Protein AF-A0A8J8FBZ6-F1 (afdb_monomer)

Secondary structure (DSSP, 8-state):
-------HHHHHHHHHHHHHTTTPPP--GGGGSTTSSS---SSTT--S-HHHHHHHHHHHHHHHHHHS-S--HHHHHHHHHHHHHHHHHHHHHHHHTTSS-----------

Mean predicted aligned error: 16.84 Å

Structure (mmCIF, N/CA/C/O backbone):
data_AF-A0A8J8FBZ6-F1
#
_entry.id   AF-A0A8J8FBZ6-F1
#
loop_
_atom_site.group_PDB
_atom_site.id
_atom_site.type_symbol
_atom_site.label_atom_id
_atom_site.label_alt_id
_atom_site.label_comp_id
_atom_site.label_asym_id
_atom_site.label_entity_id
_atom_site.label_seq_id
_atom_site.pdbx_PDB_ins_code
_atom_site.Cartn_x
_atom_site.Cartn_y
_atom_site.Cartn_z
_atom_site.occupancy
_atom_site.B_iso_or_equiv
_atom_site.auth_seq_id
_atom_site.auth_comp_id
_atom_site.auth_asym_id
_atom_site.auth_atom_id
_atom_site.pdbx_PDB_model_num
ATOM 1 N N . MET A 1 1 ? -23.126 -10.745 32.740 1.00 48.38 1 MET A N 1
ATOM 2 C CA . MET A 1 1 ? -22.936 -10.167 31.392 1.00 48.38 1 MET A CA 1
ATOM 3 C C . MET A 1 1 ? -21.995 -11.074 30.620 1.00 48.38 1 MET A C 1
ATOM 5 O O . MET A 1 1 ? -20.917 -11.354 31.125 1.00 48.38 1 MET A O 1
ATOM 9 N N . SER A 1 2 ? -22.414 -11.590 29.463 1.00 54.94 2 SER A N 1
ATOM 10 C CA . SER A 1 2 ? -21.522 -12.358 28.585 1.00 54.94 2 SER A CA 1
ATOM 11 C C . SER A 1 2 ? -20.522 -11.392 27.947 1.00 54.94 2 SER A C 1
ATOM 13 O O . SER A 1 2 ? -20.931 -10.418 27.316 1.00 54.94 2 SER A O 1
ATOM 15 N N . MET A 1 3 ? -19.225 -11.619 28.158 1.00 59.78 3 MET A N 1
ATOM 16 C CA . MET A 1 3 ? -18.167 -10.878 27.473 1.00 59.78 3 MET A CA 1
ATOM 17 C C . MET A 1 3 ? -18.252 -11.185 25.976 1.00 59.78 3 MET A C 1
ATOM 19 O O . MET A 1 3 ? -18.024 -12.320 25.554 1.00 59.78 3 MET A O 1
ATOM 23 N N . LYS A 1 4 ? -18.585 -10.171 25.169 1.00 73.62 4 LYS A N 1
ATOM 24 C CA . LYS A 1 4 ? -18.457 -10.246 23.711 1.00 73.62 4 LYS A CA 1
ATOM 25 C C . LYS A 1 4 ? -16.977 -10.461 23.398 1.00 73.62 4 LYS A C 1
ATOM 27 O O . LYS A 1 4 ? -16.162 -9.575 23.636 1.00 73.62 4 LYS A O 1
ATOM 32 N N . LYS A 1 5 ? -16.630 -11.653 22.912 1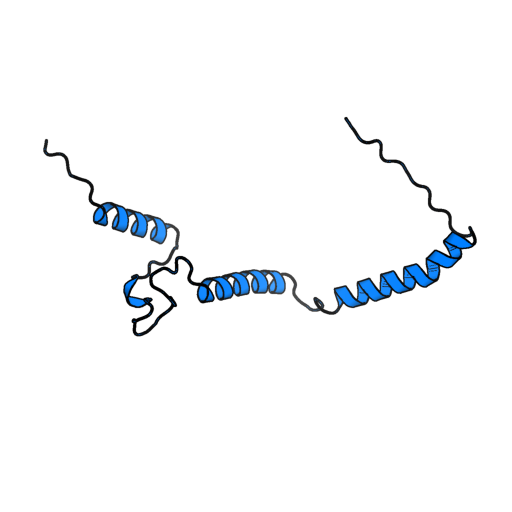.00 83.88 5 LYS A N 1
ATOM 33 C CA . LYS A 1 5 ? -15.271 -11.936 22.453 1.00 83.88 5 LYS A CA 1
ATOM 34 C C . LYS A 1 5 ? -15.014 -11.118 21.194 1.00 83.88 5 LYS A C 1
ATOM 36 O O . LYS A 1 5 ? -15.804 -11.170 20.254 1.00 83.88 5 LYS A O 1
ATOM 41 N N . ILE A 1 6 ? -13.927 -10.361 21.203 1.00 91.38 6 ILE A N 1
ATOM 42 C CA . ILE A 1 6 ? -13.423 -9.700 20.004 1.00 91.38 6 ILE A CA 1
ATOM 43 C C . ILE A 1 6 ? -12.799 -10.791 19.124 1.00 91.38 6 ILE A C 1
ATOM 45 O O . ILE A 1 6 ? -12.050 -11.628 19.630 1.00 91.38 6 ILE A O 1
ATOM 49 N N . THR A 1 7 ? -13.152 -10.820 17.839 1.00 95.19 7 THR A N 1
ATOM 50 C CA . THR A 1 7 ? -12.612 -11.768 16.853 1.00 95.19 7 THR A CA 1
ATOM 51 C C . THR A 1 7 ? -11.650 -11.058 15.908 1.00 95.19 7 THR A C 1
ATOM 53 O O . THR A 1 7 ? -11.752 -9.847 15.719 1.00 95.19 7 THR A O 1
ATOM 56 N N . GLU A 1 8 ? -10.740 -11.810 15.289 1.00 95.25 8 GLU A N 1
ATOM 57 C CA . GLU A 1 8 ? -9.824 -11.284 14.270 1.00 95.25 8 GLU A CA 1
ATOM 58 C C . GLU A 1 8 ? -10.591 -10.623 13.122 1.00 95.25 8 GLU A C 1
ATOM 60 O O . GLU A 1 8 ? -10.337 -9.464 12.821 1.00 95.25 8 GLU A O 1
ATOM 65 N N . SER A 1 9 ? -11.631 -11.281 12.598 1.00 93.62 9 SER A N 1
ATOM 66 C CA . SER A 1 9 ? -12.477 -10.719 11.537 1.00 93.62 9 SER A CA 1
ATOM 67 C C . SER A 1 9 ? -13.176 -9.418 11.949 1.00 93.62 9 SER A C 1
ATOM 69 O O . SER A 1 9 ? -13.367 -8.531 11.124 1.00 93.62 9 SER A O 1
ATOM 71 N N . ALA A 1 10 ? -13.557 -9.267 13.226 1.00 94.75 10 ALA A N 1
ATOM 72 C CA . ALA A 1 10 ? -14.156 -8.023 13.710 1.00 94.75 10 ALA A CA 1
ATOM 73 C C . ALA A 1 10 ? -13.128 -6.882 13.790 1.00 94.75 10 ALA A C 1
ATOM 75 O O . ALA A 1 10 ? -13.468 -5.734 13.514 1.00 94.75 10 ALA A O 1
ATOM 76 N N . ILE A 1 11 ? -11.881 -7.191 14.162 1.00 96.00 11 ILE A N 1
ATOM 77 C CA . ILE A 1 11 ? -10.778 -6.221 14.178 1.00 96.00 11 ILE A CA 1
ATOM 78 C C . ILE A 1 11 ? -10.381 -5.849 12.746 1.00 96.00 11 ILE A C 1
ATOM 80 O O . ILE A 1 11 ? -10.201 -4.668 12.463 1.00 96.00 11 ILE A O 1
ATOM 84 N N . GLU A 1 12 ? -10.277 -6.832 11.853 1.00 95.12 12 GLU A N 1
ATOM 85 C CA . GLU A 1 12 ? -9.961 -6.644 10.436 1.00 95.12 12 GLU A CA 1
ATOM 86 C C . GLU A 1 12 ? -10.982 -5.723 9.770 1.00 95.12 12 GLU A C 1
ATOM 88 O O . GLU A 1 12 ? -10.602 -4.689 9.222 1.00 95.12 12 GLU A O 1
ATOM 93 N N . GLN A 1 13 ? -12.277 -6.031 9.900 1.00 95.75 13 GLN A N 1
ATOM 94 C CA . GLN A 1 13 ? -13.332 -5.200 9.325 1.00 95.75 13 GLN A CA 1
ATOM 95 C C . GLN A 1 13 ? -13.281 -3.772 9.874 1.00 95.75 13 GLN A C 1
ATOM 97 O O . GLN A 1 13 ? -13.369 -2.808 9.120 1.00 95.75 13 GLN A O 1
ATOM 102 N N . TYR A 1 14 ? -13.071 -3.618 11.183 1.00 96.81 14 TYR A N 1
ATOM 103 C CA . TYR A 1 14 ? -12.948 -2.297 11.790 1.00 96.81 14 TYR A CA 1
ATOM 104 C C . TYR A 1 14 ? -11.726 -1.517 11.272 1.00 96.81 14 TYR A C 1
ATOM 106 O O . TYR A 1 14 ? -11.811 -0.308 11.054 1.00 96.81 14 TYR A O 1
ATOM 114 N N . ALA A 1 15 ? -10.592 -2.188 11.056 1.00 96.75 15 ALA A N 1
ATOM 115 C CA . ALA A 1 15 ? -9.393 -1.571 10.498 1.00 96.75 15 ALA A CA 1
ATOM 116 C C . ALA A 1 15 ? -9.597 -1.135 9.039 1.00 96.75 15 ALA A C 1
ATOM 118 O O . ALA A 1 15 ? -9.195 -0.025 8.683 1.00 96.75 15 ALA A O 1
ATOM 119 N N . ILE A 1 16 ? -10.260 -1.964 8.225 1.00 96.69 16 ILE A N 1
ATOM 120 C CA . ILE A 1 16 ? -10.650 -1.625 6.851 1.00 96.69 16 ILE A CA 1
ATOM 121 C C . ILE A 1 16 ? -11.521 -0.365 6.863 1.00 96.69 16 ILE A C 1
ATOM 123 O O . ILE A 1 16 ? -11.141 0.636 6.256 1.00 96.69 16 ILE A O 1
ATOM 127 N N . ASP A 1 17 ? -12.600 -0.355 7.650 1.00 97.62 17 ASP A N 1
ATOM 128 C CA . ASP A 1 17 ? -13.522 0.782 7.742 1.00 97.62 17 ASP A CA 1
ATOM 129 C C . ASP A 1 17 ? -12.807 2.087 8.155 1.00 97.62 17 ASP A C 1
ATOM 131 O O . ASP A 1 17 ? -13.143 3.179 7.686 1.00 97.62 17 ASP A O 1
ATOM 135 N N . LEU A 1 18 ? -11.830 2.011 9.068 1.00 98.12 18 LEU A N 1
ATOM 136 C CA . LEU A 1 18 ? -11.045 3.171 9.507 1.00 98.12 18 LEU A CA 1
ATOM 137 C C . LEU A 1 18 ? -10.108 3.708 8.422 1.00 98.12 18 LEU A C 1
ATOM 139 O O . LEU A 1 18 ? -9.912 4.924 8.335 1.00 98.12 18 LEU A O 1
ATOM 143 N N . LEU A 1 19 ? -9.499 2.824 7.635 1.00 97.31 19 LEU A N 1
ATOM 144 C CA . LEU A 1 19 ? -8.600 3.201 6.548 1.00 97.31 19 LEU A CA 1
ATOM 145 C C . LEU A 1 19 ? -9.389 3.755 5.358 1.00 97.31 19 LEU A C 1
ATOM 147 O O . LEU A 1 19 ? -9.013 4.790 4.807 1.00 97.31 19 LEU A O 1
ATOM 151 N N . GLU A 1 20 ? -10.528 3.158 5.020 1.00 97.38 20 GLU A N 1
ATOM 152 C CA . GLU A 1 20 ? -11.409 3.672 3.967 1.00 97.38 20 GLU A CA 1
ATOM 153 C C . GLU A 1 20 ? -11.915 5.085 4.279 1.00 97.38 20 GLU A C 1
ATOM 155 O O . GLU A 1 20 ? -11.888 5.961 3.414 1.00 97.38 20 GLU A O 1
ATOM 160 N N . LYS A 1 21 ? -12.260 5.372 5.543 1.00 97.88 21 LYS A N 1
ATOM 161 C CA . LYS A 1 21 ? -12.614 6.735 5.992 1.00 97.88 21 LYS A CA 1
ATOM 162 C C . LYS A 1 21 ? -11.489 7.757 5.819 1.00 97.88 21 LYS A C 1
ATOM 164 O O . LYS A 1 21 ? -11.767 8.949 5.720 1.00 97.88 21 LYS A O 1
ATOM 169 N N . GLN A 1 22 ? -10.234 7.315 5.792 1.00 97.62 22 GLN A N 1
ATOM 170 C CA . GLN A 1 22 ? -9.067 8.162 5.530 1.00 97.62 22 GLN A CA 1
ATOM 171 C C . GLN A 1 22 ? -8.737 8.266 4.031 1.00 97.62 22 GLN A C 1
ATOM 173 O O . GLN A 1 22 ? -7.772 8.933 3.662 1.00 97.62 22 GLN A O 1
ATOM 178 N N . GLY A 1 23 ? -9.533 7.633 3.164 1.00 96.38 23 GLY A N 1
ATOM 179 C CA . GLY A 1 23 ? -9.357 7.643 1.713 1.00 96.38 23 GLY A CA 1
ATOM 180 C C . GLY A 1 23 ? -8.451 6.535 1.176 1.00 96.38 23 GLY A C 1
ATOM 181 O O . GLY A 1 23 ? -8.058 6.594 0.011 1.00 96.38 23 GLY A O 1
ATOM 182 N N . TYR A 1 24 ? -8.103 5.532 1.987 1.00 95.69 24 TYR A N 1
ATOM 183 C CA . TYR A 1 24 ? -7.428 4.338 1.481 1.00 95.69 24 TYR A CA 1
ATOM 184 C C . TYR A 1 24 ? -8.420 3.431 0.754 1.00 95.69 24 TYR A C 1
ATOM 186 O O . TYR A 1 24 ? -9.598 3.378 1.087 1.00 95.69 24 TYR A O 1
ATOM 194 N N . GLN A 1 25 ? -7.925 2.692 -0.234 1.00 93.44 25 GLN A N 1
ATOM 195 C CA . GLN A 1 25 ? -8.722 1.724 -0.973 1.00 93.44 25 GLN A CA 1
ATOM 196 C C . GLN A 1 25 ? -8.394 0.315 -0.488 1.00 93.44 25 GLN A C 1
ATOM 198 O O . GLN A 1 25 ? -7.230 -0.093 -0.519 1.00 93.44 25 GLN A O 1
ATOM 203 N N . TYR A 1 26 ? -9.418 -0.422 -0.071 1.00 93.88 26 TYR A N 1
ATOM 204 C CA . TYR A 1 26 ? -9.290 -1.836 0.244 1.00 93.88 26 TYR A CA 1
ATOM 205 C C . TYR A 1 26 ? -9.284 -2.689 -1.032 1.00 93.88 26 TYR A C 1
ATOM 207 O O . TYR A 1 26 ? -9.994 -2.402 -1.996 1.00 93.88 26 TYR A O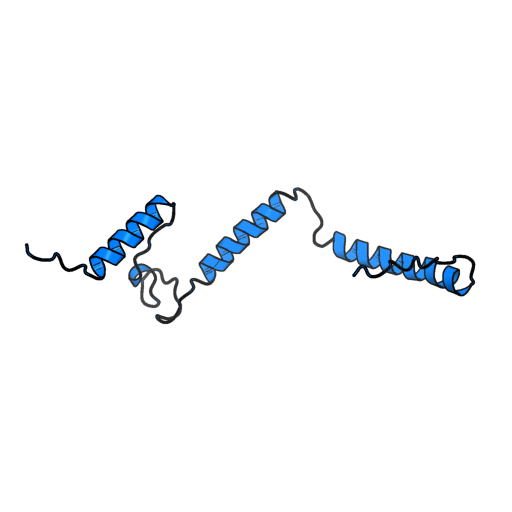 1
ATOM 215 N N . PHE A 1 27 ? -8.470 -3.744 -1.027 1.00 91.62 27 PHE A N 1
ATOM 216 C CA . PHE A 1 27 ? -8.443 -4.779 -2.057 1.00 91.62 27 PHE A CA 1
ATOM 217 C C . PHE A 1 27 ? -8.455 -6.141 -1.374 1.00 91.62 27 PHE A C 1
ATOM 219 O O . PHE A 1 27 ? -7.667 -6.379 -0.454 1.00 91.62 27 PHE A O 1
ATOM 226 N N . TYR A 1 28 ? -9.320 -7.034 -1.848 1.00 92.38 28 TYR A N 1
ATOM 227 C CA . TYR A 1 28 ? -9.378 -8.399 -1.354 1.00 92.38 28 TYR A CA 1
ATOM 228 C C . TYR A 1 28 ? -8.135 -9.166 -1.823 1.00 92.38 28 TYR A C 1
ATOM 230 O O . TYR A 1 28 ? -7.814 -9.188 -3.010 1.00 92.38 28 TYR A O 1
ATOM 238 N N . ALA A 1 29 ? -7.387 -9.750 -0.884 1.00 91.19 29 ALA A N 1
ATOM 239 C CA . ALA A 1 29 ? -6.069 -10.314 -1.181 1.00 91.19 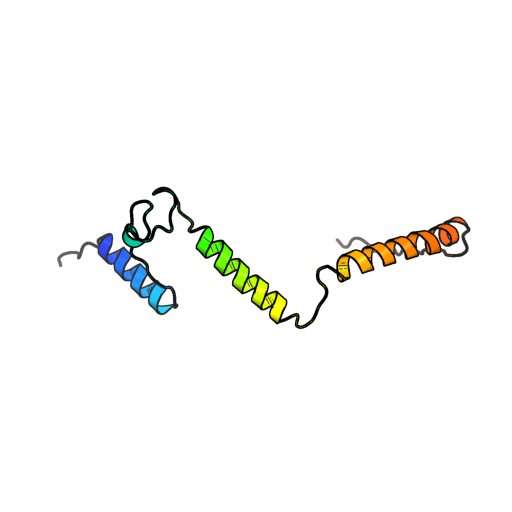29 ALA A CA 1
ATOM 240 C C . ALA A 1 29 ? -6.079 -11.434 -2.248 1.00 91.19 29 ALA A C 1
ATOM 242 O O . ALA A 1 29 ? -5.178 -11.420 -3.089 1.00 91.19 29 ALA A O 1
ATOM 243 N N . PRO A 1 30 ? -7.069 -12.352 -2.278 1.00 93.44 30 PRO A N 1
ATOM 244 C CA . PRO A 1 30 ? -7.187 -13.359 -3.335 1.00 93.44 30 PRO A CA 1
ATOM 245 C C . PRO A 1 30 ? -7.333 -12.797 -4.752 1.00 93.44 30 PRO A C 1
ATOM 247 O O . PRO A 1 30 ? -6.822 -13.401 -5.688 1.00 93.44 30 PRO A O 1
ATOM 250 N N . ASP A 1 31 ? -7.944 -11.624 -4.928 1.00 95.44 31 ASP A N 1
ATOM 251 C CA . ASP A 1 31 ? -8.152 -11.043 -6.263 1.00 95.44 31 ASP A CA 1
ATOM 252 C C . ASP A 1 31 ? -6.832 -10.588 -6.911 1.00 95.44 31 ASP A C 1
ATOM 254 O O . ASP A 1 31 ? -6.725 -10.492 -8.134 1.00 95.44 31 ASP A O 1
ATOM 258 N N . ILE A 1 32 ? -5.803 -10.338 -6.097 1.00 95.19 32 ILE A N 1
ATOM 259 C CA . ILE A 1 32 ? -4.478 -9.860 -6.527 1.00 95.19 32 ILE A CA 1
ATOM 260 C C . ILE A 1 32 ? -3.351 -10.871 -6.259 1.00 95.19 32 ILE A C 1
ATOM 262 O O . ILE A 1 32 ? -2.168 -10.519 -6.356 1.00 95.19 32 ILE A O 1
ATOM 266 N N . ALA A 1 33 ? -3.708 -12.093 -5.860 1.00 95.75 33 ALA A N 1
ATOM 267 C CA . ALA A 1 33 ? -2.773 -13.171 -5.570 1.00 95.75 33 ALA A CA 1
ATOM 268 C C . ALA A 1 33 ? -1.997 -13.612 -6.830 1.00 95.75 33 ALA A C 1
ATOM 270 O O . ALA A 1 33 ? -2.433 -13.323 -7.943 1.00 95.75 33 ALA A O 1
ATOM 271 N N . PRO A 1 34 ? -0.853 -14.309 -6.693 1.00 95.69 34 PRO A N 1
ATOM 272 C CA . PRO A 1 34 ? -0.057 -14.748 -7.846 1.00 95.69 34 PRO A CA 1
ATOM 273 C C . PRO A 1 34 ? -0.809 -15.669 -8.818 1.00 95.69 34 PRO A C 1
ATOM 275 O O . PRO A 1 34 ? -0.463 -15.740 -9.994 1.00 95.69 34 PRO A O 1
ATOM 278 N N . ASP A 1 35 ? -1.816 -16.382 -8.320 1.00 96.44 35 ASP A N 1
ATOM 279 C CA . ASP A 1 35 ? -2.661 -17.334 -9.039 1.00 96.44 35 ASP A CA 1
ATOM 280 C C . ASP A 1 35 ? -4.048 -16.772 -9.400 1.00 96.44 35 ASP A C 1
ATOM 282 O O . ASP A 1 35 ? -4.911 -17.519 -9.864 1.00 96.44 35 ASP A O 1
ATOM 286 N N . SER A 1 36 ? -4.275 -15.469 -9.206 1.00 95.00 36 SER A N 1
ATOM 287 C CA . SER A 1 36 ? -5.533 -14.818 -9.573 1.00 95.00 36 SER A CA 1
ATOM 288 C C . SER A 1 36 ? -5.607 -14.496 -11.072 1.00 95.00 36 SER A C 1
ATOM 290 O O . SER A 1 36 ? -4.620 -14.587 -11.804 1.00 95.00 36 SER A O 1
ATOM 292 N N . GLU A 1 37 ? -6.784 -14.080 -11.555 1.00 94.44 37 GLU A N 1
ATOM 293 C CA . GLU A 1 37 ? -6.932 -13.612 -12.944 1.00 94.44 37 GLU A CA 1
ATOM 294 C C . GLU A 1 37 ? -6.236 -12.264 -13.200 1.00 94.44 37 GLU A C 1
ATOM 296 O O . GLU A 1 37 ? -5.867 -11.948 -14.333 1.00 94.44 37 GLU A O 1
ATOM 301 N N . THR A 1 38 ? -6.038 -11.467 -12.147 1.00 93.12 38 THR A N 1
ATOM 302 C CA . THR A 1 38 ? -5.391 -10.150 -12.200 1.00 93.12 38 THR A CA 1
ATOM 303 C C . THR A 1 38 ? -4.279 -10.055 -11.153 1.00 93.12 38 THR A C 1
ATOM 305 O O . THR A 1 38 ? -4.407 -9.300 -10.184 1.00 93.12 38 THR A O 1
ATOM 308 N N . PRO A 1 39 ? -3.185 -10.818 -11.317 1.00 94.19 39 PRO A N 1
ATOM 309 C CA . PRO A 1 39 ? -2.156 -10.923 -10.298 1.00 94.19 39 PRO A CA 1
ATOM 310 C C . PRO A 1 39 ? -1.387 -9.608 -10.175 1.00 94.19 39 PRO A C 1
ATOM 312 O O . PRO A 1 39 ? -0.898 -9.048 -11.160 1.00 94.19 39 PRO A O 1
ATOM 315 N N . GLU A 1 40 ? -1.240 -9.123 -8.944 1.00 94.69 40 GLU A N 1
ATOM 316 C CA . GLU A 1 40 ? -0.330 -8.014 -8.636 1.00 94.69 40 GLU A CA 1
ATOM 317 C C . GLU A 1 40 ? 0.851 -8.433 -7.761 1.00 94.69 40 GLU A C 1
ATOM 319 O O . GLU A 1 40 ? 1.870 -7.737 -7.718 1.00 94.69 40 GLU A O 1
ATOM 324 N N . ARG A 1 41 ? 0.717 -9.561 -7.060 1.00 95.06 41 ARG A N 1
ATOM 325 C CA . ARG A 1 41 ? 1.794 -10.212 -6.313 1.00 95.06 41 ARG A CA 1
ATOM 326 C C . ARG A 1 41 ? 2.507 -11.216 -7.208 1.00 95.06 41 ARG A C 1
ATOM 328 O O . ARG A 1 41 ? 1.879 -11.862 -8.039 1.00 95.06 41 ARG A O 1
ATOM 335 N N . SER A 1 42 ? 3.813 -11.366 -7.015 1.00 93.69 42 SER A N 1
ATOM 336 C CA . SER A 1 42 ? 4.598 -12.425 -7.663 1.00 93.69 42 SER A CA 1
ATOM 337 C C . SER A 1 42 ? 4.690 -13.675 -6.782 1.00 93.69 42 SER A C 1
ATOM 339 O O . SER A 1 42 ? 4.829 -14.782 -7.293 1.00 93.69 42 SER A O 1
ATOM 341 N N . SER A 1 43 ? 4.580 -13.505 -5.462 1.00 94.69 43 SER A N 1
ATOM 342 C CA . SER A 1 43 ? 4.558 -14.563 -4.449 1.00 94.69 43 SER A CA 1
ATOM 343 C C . SER A 1 43 ? 3.546 -14.250 -3.340 1.00 94.69 43 SER A C 1
ATOM 345 O O . SER A 1 43 ? 3.250 -13.088 -3.058 1.00 94.69 43 SER A O 1
ATOM 347 N N . PHE A 1 44 ? 3.034 -15.279 -2.658 1.00 93.19 44 PHE A N 1
ATOM 348 C CA . PHE A 1 44 ? 2.204 -15.110 -1.455 1.00 93.19 44 PHE A CA 1
ATOM 349 C C . PHE A 1 44 ? 2.969 -14.460 -0.292 1.00 93.19 44 PHE A C 1
ATOM 351 O O . PHE A 1 44 ? 2.358 -13.859 0.588 1.00 93.19 44 PHE A O 1
ATOM 358 N N . GLU A 1 45 ? 4.299 -14.547 -0.311 1.00 94.19 45 GLU A N 1
ATOM 359 C CA . GLU A 1 45 ? 5.189 -13.938 0.684 1.00 94.19 45 GLU A CA 1
ATOM 360 C C . GLU A 1 45 ? 5.420 -12.438 0.435 1.00 94.19 45 GLU A C 1
ATOM 362 O O . GLU A 1 45 ? 5.952 -11.738 1.300 1.00 94.19 45 GLU A O 1
ATOM 367 N N . ASP A 1 46 ? 5.013 -11.919 -0.729 1.00 91.88 46 ASP A N 1
ATOM 368 C CA . ASP A 1 46 ? 5.232 -10.520 -1.081 1.00 91.88 46 ASP A CA 1
ATOM 369 C C . ASP A 1 46 ? 4.408 -9.603 -0.176 1.00 91.88 46 ASP A C 1
ATOM 371 O O . ASP A 1 46 ? 3.178 -9.588 -0.218 1.00 91.88 46 ASP A O 1
ATOM 375 N N . VAL A 1 47 ? 5.093 -8.771 0.606 1.00 90.38 47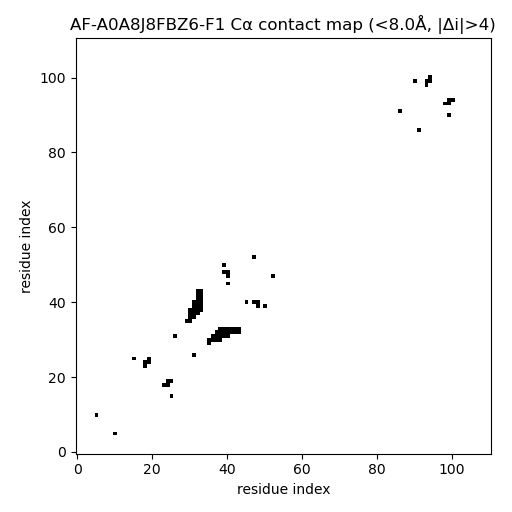 VAL A N 1
ATOM 376 C CA . VAL A 1 47 ? 4.457 -7.749 1.455 1.00 90.38 47 VAL A CA 1
ATOM 377 C C . VAL A 1 47 ? 4.167 -6.465 0.668 1.00 90.38 47 VAL A C 1
ATOM 379 O O . VAL A 1 47 ? 3.242 -5.722 0.993 1.00 90.38 47 VAL A O 1
ATOM 382 N N . LEU A 1 48 ? 4.949 -6.191 -0.382 1.00 91.44 48 LEU A N 1
ATOM 383 C CA . LEU A 1 48 ? 4.874 -4.961 -1.169 1.00 91.44 48 LEU A CA 1
ATOM 384 C C . LEU A 1 48 ? 4.415 -5.233 -2.603 1.00 91.44 48 LEU A C 1
ATOM 386 O O . LEU A 1 48 ? 4.967 -6.082 -3.294 1.00 91.44 48 LEU A O 1
ATOM 390 N N . LEU A 1 49 ? 3.484 -4.412 -3.094 1.00 93.62 49 LEU A N 1
ATOM 391 C CA . LEU A 1 49 ? 3.094 -4.384 -4.507 1.00 93.62 49 LEU A CA 1
ATOM 392 C C . LEU A 1 49 ? 4.040 -3.461 -5.283 1.00 93.62 49 LEU A C 1
ATOM 394 O O . LEU A 1 49 ? 3.776 -2.267 -5.458 1.00 93.62 49 LEU A O 1
ATOM 398 N N . VAL A 1 50 ? 5.177 -4.011 -5.715 1.00 92.50 50 VAL A N 1
ATOM 399 C CA . VAL A 1 50 ? 6.303 -3.257 -6.299 1.00 92.50 50 VAL A CA 1
ATOM 400 C C . VAL A 1 50 ? 5.873 -2.381 -7.478 1.00 92.50 50 VAL A C 1
ATOM 402 O O . VAL A 1 50 ? 6.251 -1.212 -7.550 1.00 92.50 50 VAL A O 1
ATOM 405 N N . GLU A 1 51 ? 5.043 -2.899 -8.380 1.00 91.69 51 GLU A N 1
ATOM 406 C CA . GLU A 1 51 ? 4.601 -2.142 -9.556 1.00 91.69 51 GLU A CA 1
ATOM 407 C C . GLU A 1 51 ? 3.651 -0.992 -9.195 1.00 91.69 51 GLU A C 1
ATOM 409 O O . GLU A 1 51 ? 3.757 0.101 -9.760 1.00 91.69 51 GLU A O 1
ATOM 414 N N . ARG A 1 52 ? 2.770 -1.171 -8.199 1.00 92.44 52 ARG A N 1
ATOM 415 C CA . ARG A 1 52 ? 1.961 -0.061 -7.667 1.00 92.44 52 ARG A CA 1
ATOM 416 C C . ARG A 1 52 ? 2.833 0.993 -7.001 1.00 92.44 52 ARG A C 1
ATOM 418 O O . ARG A 1 52 ? 2.613 2.182 -7.230 1.00 92.44 52 ARG A O 1
ATOM 425 N N . LEU A 1 53 ? 3.835 0.574 -6.229 1.00 92.19 53 LEU A N 1
ATOM 426 C CA . LEU A 1 53 ? 4.773 1.484 -5.579 1.00 92.19 53 LEU A CA 1
ATOM 427 C C . LEU A 1 53 ? 5.547 2.311 -6.612 1.00 92.19 53 LEU A C 1
ATOM 429 O O . LEU A 1 53 ? 5.570 3.535 -6.513 1.00 92.19 53 LEU A O 1
ATOM 433 N N . LYS A 1 54 ? 6.110 1.675 -7.647 1.00 92.25 54 LYS A N 1
ATOM 434 C CA . LYS A 1 54 ? 6.795 2.375 -8.745 1.00 92.25 54 LYS A CA 1
ATOM 435 C C . LYS A 1 54 ? 5.878 3.385 -9.433 1.00 92.25 54 LYS A C 1
ATOM 437 O O . LYS A 1 54 ? 6.285 4.526 -9.642 1.00 92.25 54 LYS A O 1
ATOM 442 N N . LYS A 1 55 ? 4.628 3.010 -9.733 1.00 91.88 55 LYS A N 1
ATOM 443 C CA . LYS A 1 55 ? 3.627 3.927 -10.311 1.00 91.88 55 LYS A CA 1
ATOM 444 C C . LYS A 1 55 ? 3.328 5.104 -9.378 1.00 91.88 55 LYS A C 1
ATOM 446 O O . LYS A 1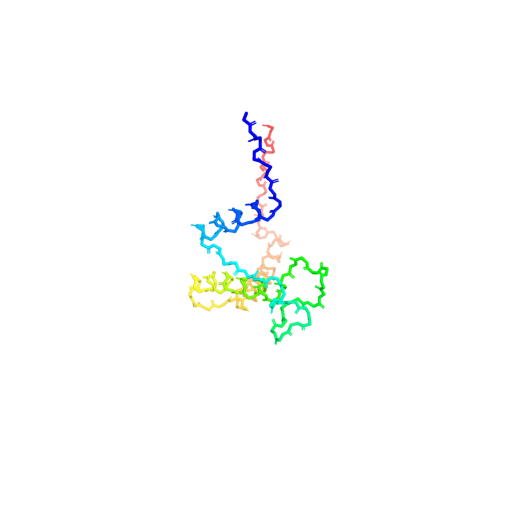 55 ? 3.240 6.237 -9.845 1.00 91.88 55 LYS A O 1
ATOM 451 N N . ALA A 1 56 ? 3.186 4.864 -8.075 1.00 89.81 56 ALA A N 1
ATOM 452 C CA . ALA A 1 56 ? 2.938 5.911 -7.087 1.00 89.81 56 ALA A CA 1
ATOM 453 C C . ALA A 1 56 ? 4.125 6.880 -6.971 1.00 89.81 56 ALA A C 1
ATOM 455 O O . ALA A 1 56 ? 3.933 8.092 -7.053 1.00 89.81 56 ALA A O 1
ATOM 456 N N . VAL A 1 57 ? 5.349 6.353 -6.870 1.00 91.12 57 VAL A N 1
ATOM 457 C CA . VAL A 1 57 ? 6.581 7.154 -6.876 1.00 91.12 57 VAL A CA 1
ATOM 458 C C . VAL A 1 57 ? 6.677 7.964 -8.165 1.00 91.12 57 VAL A C 1
ATOM 460 O O . VAL A 1 57 ? 6.906 9.166 -8.096 1.00 91.12 57 VAL A O 1
ATOM 463 N N . GLY A 1 58 ? 6.408 7.348 -9.319 1.00 91.75 58 GLY A N 1
ATOM 464 C CA . GLY A 1 58 ? 6.372 8.022 -10.615 1.00 91.75 58 GLY A CA 1
ATOM 465 C C . GLY A 1 58 ? 5.388 9.193 -10.660 1.00 91.75 58 GLY A C 1
ATOM 466 O O . GLY A 1 58 ? 5.736 10.2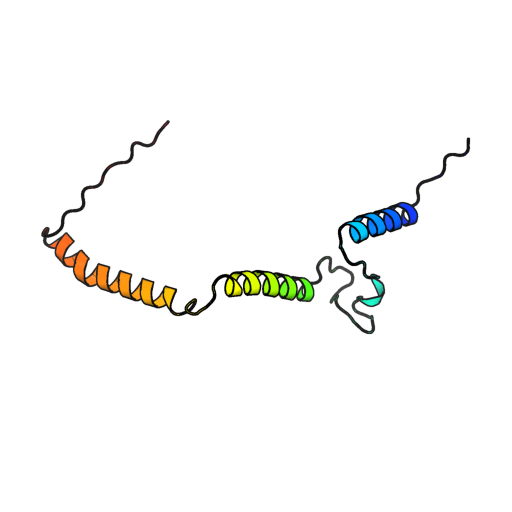58 -11.151 1.00 91.75 58 GLY A O 1
ATOM 467 N N . ARG A 1 59 ? 4.183 9.052 -10.091 1.00 88.69 59 ARG A N 1
ATOM 468 C CA . ARG A 1 59 ? 3.214 10.162 -9.984 1.00 88.69 59 ARG A CA 1
ATOM 469 C C . ARG A 1 59 ? 3.735 11.292 -9.098 1.00 88.69 59 ARG A C 1
ATOM 471 O O . ARG A 1 59 ? 3.571 12.458 -9.436 1.00 88.69 59 ARG A O 1
ATOM 478 N N . ILE A 1 60 ? 4.366 10.961 -7.972 1.00 88.00 60 ILE A N 1
ATOM 479 C CA . ILE A 1 60 ? 4.928 11.956 -7.047 1.00 88.00 60 ILE A CA 1
ATOM 480 C C . ILE A 1 60 ? 6.088 12.708 -7.708 1.00 88.00 60 ILE A C 1
ATOM 482 O O . ILE A 1 60 ? 6.150 13.935 -7.630 1.00 88.00 60 ILE A O 1
ATOM 486 N N . THR A 1 61 ? 6.994 11.996 -8.380 1.00 81.38 61 THR A N 1
ATOM 487 C CA . THR A 1 61 ? 8.133 12.609 -9.072 1.00 81.38 61 THR A CA 1
ATOM 488 C C . THR A 1 61 ? 7.692 13.386 -10.306 1.00 81.38 61 THR A C 1
ATOM 490 O O . THR A 1 61 ? 8.203 14.477 -10.521 1.00 81.38 61 THR A O 1
ATOM 493 N N . GLN A 1 62 ? 6.696 12.911 -11.060 1.00 75.38 62 GLN A N 1
ATOM 494 C CA . GLN A 1 62 ? 6.078 13.676 -12.146 1.00 75.38 62 GLN A CA 1
ATOM 495 C C . GLN A 1 62 ? 5.381 14.928 -11.633 1.00 75.38 62 GLN A C 1
ATOM 497 O O . GLN A 1 62 ? 5.496 15.964 -12.266 1.00 75.38 62 GLN A O 1
ATOM 502 N N . ASN A 1 63 ? 4.701 14.881 -10.488 1.00 64.31 63 ASN A N 1
ATOM 503 C CA . ASN A 1 63 ? 4.114 16.080 -9.898 1.00 64.31 63 ASN A CA 1
ATOM 504 C C . ASN A 1 63 ? 5.194 17.069 -9.445 1.00 64.31 63 ASN A C 1
ATOM 506 O O . ASN 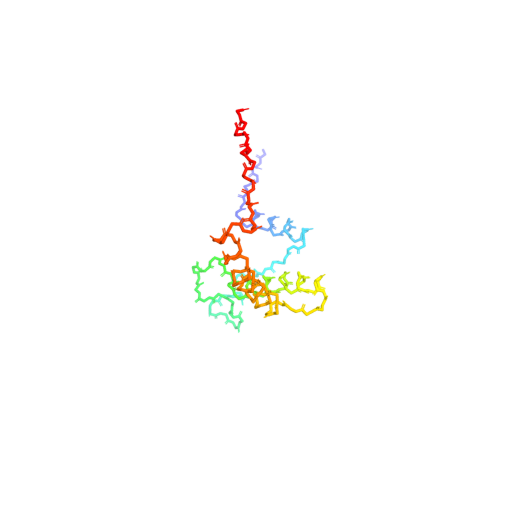A 1 63 ? 5.027 18.263 -9.665 1.00 64.31 63 ASN A O 1
ATOM 510 N N . LYS A 1 64 ? 6.328 16.594 -8.908 1.00 59.88 64 LYS A N 1
ATOM 511 C CA . LYS A 1 64 ? 7.500 17.451 -8.656 1.00 59.88 64 LYS A CA 1
ATOM 512 C C . LYS A 1 64 ? 8.060 18.050 -9.948 1.00 59.88 64 LYS A C 1
ATOM 514 O O . LYS A 1 64 ? 8.281 19.253 -10.004 1.00 59.88 64 LYS A O 1
ATOM 519 N N . ALA A 1 65 ? 8.238 17.244 -10.990 1.00 55.12 65 ALA A N 1
ATOM 520 C CA . ALA A 1 65 ? 8.717 17.709 -12.289 1.00 55.12 65 ALA A CA 1
ATOM 521 C C . ALA A 1 65 ? 7.714 18.651 -12.974 1.00 55.12 65 ALA A C 1
ATOM 523 O O . ALA A 1 65 ? 8.120 19.565 -13.663 1.00 55.12 65 ALA A O 1
ATOM 524 N N . LYS A 1 66 ? 6.407 18.487 -12.749 1.00 53.06 66 LYS A N 1
ATOM 525 C CA . LYS A 1 66 ? 5.348 19.349 -13.291 1.00 53.06 66 LYS A CA 1
ATOM 526 C C . LYS A 1 66 ? 5.199 20.658 -12.511 1.00 53.06 66 LYS A C 1
ATOM 528 O O . LYS A 1 66 ? 4.778 21.654 -13.076 1.00 53.06 66 LYS A O 1
ATOM 533 N N . THR A 1 67 ? 5.578 20.690 -11.229 1.00 50.03 67 THR A N 1
ATOM 534 C CA . THR A 1 67 ? 5.790 21.959 -10.505 1.00 50.03 67 THR A CA 1
ATOM 535 C C . THR A 1 67 ? 7.074 22.675 -10.934 1.00 50.03 67 THR A C 1
ATOM 537 O O . THR A 1 67 ? 7.214 23.867 -10.682 1.00 50.03 67 THR A O 1
ATOM 540 N N . ILE A 1 68 ? 7.985 21.968 -11.609 1.00 47.81 68 ILE A N 1
ATOM 541 C CA . ILE A 1 68 ? 9.129 22.527 -12.335 1.00 47.81 68 ILE A CA 1
ATOM 542 C C . ILE A 1 68 ? 8.738 22.573 -13.818 1.00 47.81 68 ILE A C 1
ATOM 544 O O . ILE A 1 68 ? 9.303 21.879 -14.660 1.00 47.81 68 ILE A O 1
ATOM 548 N N . ASP A 1 69 ? 7.697 23.332 -14.155 1.00 43.69 69 ASP A N 1
ATOM 549 C CA . ASP A 1 69 ? 7.388 23.533 -15.565 1.00 43.69 69 ASP A CA 1
ATOM 550 C C . ASP A 1 69 ? 8.617 24.124 -16.283 1.00 43.69 69 ASP A C 1
ATOM 552 O O . ASP A 1 69 ? 9.164 25.156 -15.897 1.00 43.69 69 ASP A O 1
ATOM 556 N N . ALA A 1 70 ? 8.967 23.439 -17.374 1.00 44.25 70 ALA A N 1
ATOM 557 C CA . ALA A 1 70 ? 9.822 23.845 -18.485 1.00 44.25 70 ALA A CA 1
ATOM 558 C C . ALA A 1 70 ? 11.355 23.693 -18.343 1.00 44.25 70 ALA A C 1
ATOM 560 O O . ALA A 1 70 ? 12.080 24.665 -18.170 1.00 44.25 70 ALA A O 1
ATOM 561 N N . LYS A 1 71 ? 11.808 22.485 -18.726 1.00 47.44 71 LYS A N 1
ATOM 562 C CA . LYS A 1 71 ? 13.122 22.140 -19.315 1.00 47.44 71 LYS A CA 1
ATOM 563 C C . LYS A 1 71 ? 14.298 22.023 -18.322 1.00 47.44 71 LYS A C 1
ATOM 565 O O . LYS A 1 71 ? 14.461 22.838 -17.432 1.00 47.44 71 LYS A O 1
ATOM 570 N N . ASP A 1 72 ? 15.151 21.022 -18.566 1.00 49.97 72 ASP A N 1
ATOM 571 C CA . ASP A 1 72 ? 16.582 20.997 -18.192 1.00 49.97 72 ASP A CA 1
ATOM 572 C C . ASP A 1 72 ? 17.093 20.123 -17.022 1.00 49.97 72 ASP A C 1
ATOM 574 O O . ASP A 1 72 ? 18.127 20.449 -16.448 1.00 49.97 72 ASP A O 1
ATOM 578 N N . ASP A 1 73 ? 16.559 18.925 -16.755 1.00 52.12 73 ASP A N 1
ATOM 579 C CA . ASP A 1 73 ? 17.275 17.985 -15.849 1.00 52.12 73 ASP A CA 1
ATOM 580 C C . ASP A 1 73 ? 18.566 17.390 -16.472 1.00 52.12 73 ASP A C 1
ATOM 582 O O . ASP A 1 73 ? 19.524 17.086 -15.766 1.00 52.12 73 ASP A O 1
ATOM 586 N N . GLN A 1 74 ? 18.651 17.283 -17.805 1.00 49.25 74 GLN A N 1
ATOM 587 C CA . GLN A 1 74 ? 19.874 16.885 -18.543 1.00 49.25 74 GLN A CA 1
ATOM 588 C C . GLN A 1 74 ? 20.734 18.085 -18.998 1.00 49.25 74 GLN A C 1
ATOM 590 O O . GLN A 1 74 ? 21.839 17.915 -19.514 1.00 49.25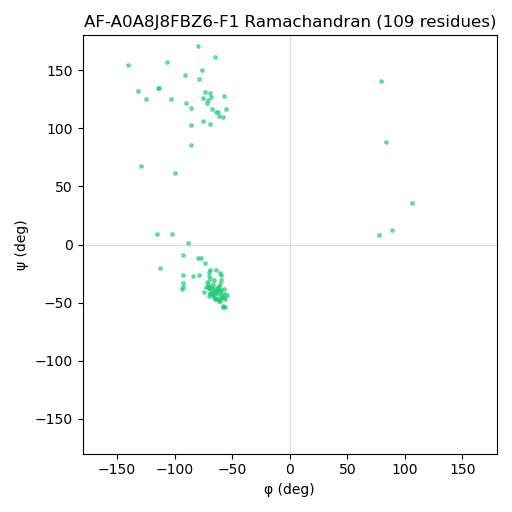 74 GLN A O 1
ATOM 595 N N . GLY A 1 75 ? 20.213 19.308 -18.856 1.00 48.16 75 GLY A N 1
ATOM 596 C CA . GLY A 1 75 ? 20.906 20.543 -19.234 1.00 48.16 75 GLY A CA 1
ATOM 597 C C . GLY A 1 75 ? 21.656 21.170 -18.061 1.00 48.16 75 GLY A C 1
ATOM 598 O O . GLY A 1 75 ? 22.775 21.658 -18.232 1.00 48.16 75 GLY A O 1
ATOM 599 N N . LEU A 1 76 ? 21.079 21.124 -16.853 1.00 50.94 76 LEU A N 1
ATOM 600 C CA . LEU A 1 76 ? 21.694 21.723 -15.670 1.00 50.94 76 LEU A CA 1
ATOM 601 C C . LEU A 1 76 ? 22.997 21.026 -15.255 1.00 50.94 76 LEU A C 1
ATOM 603 O O . LEU A 1 76 ? 23.959 21.720 -14.929 1.00 50.94 76 LEU A O 1
ATOM 607 N N . ASN A 1 77 ? 23.071 19.690 -15.308 1.00 56.03 77 ASN A N 1
ATOM 608 C CA . ASN A 1 77 ? 24.270 18.955 -14.880 1.00 56.03 77 ASN A CA 1
ATOM 609 C C . ASN A 1 77 ? 25.476 19.216 -15.804 1.00 56.03 77 ASN A C 1
ATOM 611 O O . ASN A 1 77 ? 26.576 19.486 -15.327 1.00 56.03 77 ASN A O 1
ATOM 615 N N . ASN A 1 78 ? 25.267 19.221 -17.120 1.00 58.44 78 ASN A N 1
ATOM 616 C CA . ASN A 1 78 ? 26.318 19.432 -18.112 1.00 58.44 78 ASN A CA 1
ATOM 617 C C . ASN A 1 78 ? 26.775 20.896 -18.146 1.00 58.44 78 ASN A C 1
ATOM 619 O O . ASN A 1 78 ? 27.970 21.173 -18.263 1.00 58.44 78 ASN A O 1
ATOM 623 N N . ASN A 1 79 ? 25.850 21.843 -17.963 1.00 61.44 79 ASN A N 1
ATOM 624 C CA . ASN A 1 79 ? 26.194 23.260 -17.861 1.00 61.44 79 ASN A CA 1
ATOM 625 C C . ASN A 1 79 ? 26.969 23.568 -16.574 1.00 61.44 79 ASN A C 1
ATOM 627 O O . ASN A 1 79 ? 27.904 24.369 -16.611 1.00 61.44 79 ASN A O 1
ATOM 631 N N . GLN A 1 80 ? 26.644 22.913 -15.455 1.00 63.72 80 GLN A N 1
ATOM 632 C CA . GLN A 1 80 ? 27.423 23.018 -14.219 1.00 63.72 80 GLN A CA 1
ATOM 633 C C . GLN A 1 80 ? 28.830 22.439 -14.396 1.00 63.72 80 GLN A C 1
ATOM 635 O O . GLN A 1 80 ? 29.796 23.112 -14.048 1.00 63.72 80 GLN A O 1
ATOM 640 N N . ILE A 1 81 ? 28.966 21.257 -15.008 1.00 67.31 81 ILE A N 1
ATOM 641 C CA . ILE A 1 81 ? 30.273 20.640 -15.283 1.00 67.31 81 ILE A CA 1
ATOM 642 C C . ILE A 1 81 ? 31.120 21.546 -16.189 1.00 67.31 81 ILE A C 1
ATOM 644 O O . ILE A 1 81 ? 32.239 21.890 -15.817 1.00 67.31 81 ILE A O 1
ATOM 648 N N . SER A 1 82 ? 30.567 22.051 -17.299 1.00 69.12 82 SER A N 1
ATOM 649 C CA . SER A 1 82 ? 31.288 22.973 -18.192 1.00 69.12 82 SER A CA 1
ATOM 650 C C . SER A 1 82 ? 31.671 24.287 -17.501 1.00 69.12 82 SER A C 1
ATOM 652 O O . SER A 1 82 ? 32.746 24.837 -17.744 1.00 69.12 82 SER A O 1
ATOM 654 N N . THR A 1 83 ? 30.810 24.807 -16.621 1.00 77.19 83 THR A N 1
ATOM 655 C CA . THR A 1 83 ? 31.103 26.028 -15.855 1.00 77.19 83 THR A CA 1
ATOM 656 C C . THR A 1 83 ? 32.238 25.792 -14.861 1.00 77.19 83 THR A C 1
ATOM 658 O O . THR A 1 83 ? 33.135 26.627 -14.757 1.00 77.19 83 THR A O 1
ATOM 661 N N . LEU A 1 84 ? 32.250 24.646 -14.175 1.00 77.94 84 LEU A N 1
ATOM 662 C CA . LEU A 1 84 ? 33.316 24.268 -13.247 1.00 77.94 84 LEU A CA 1
ATOM 663 C C . LEU A 1 84 ? 34.645 24.018 -13.970 1.00 77.94 84 LEU A C 1
ATOM 665 O O 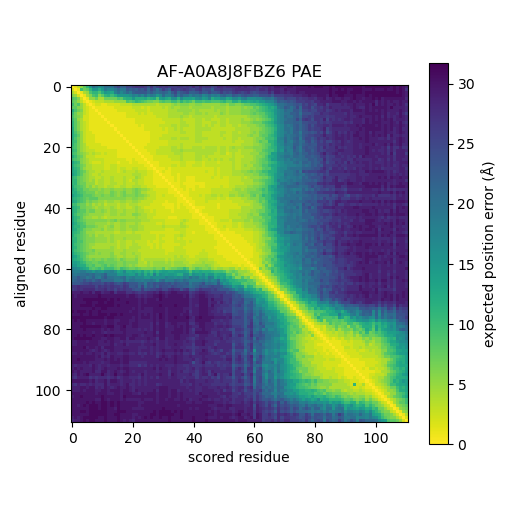. LEU A 1 84 ? 35.688 24.446 -13.482 1.00 77.94 84 LEU A O 1
ATOM 669 N N . GLU A 1 85 ? 34.619 23.403 -15.153 1.00 80.44 85 GLU A N 1
ATOM 670 C CA . GLU A 1 85 ? 35.803 23.219 -16.000 1.00 80.44 85 GLU A CA 1
ATOM 671 C C . GLU A 1 85 ? 36.376 24.556 -16.476 1.00 80.44 85 GLU A C 1
ATOM 673 O O . GLU A 1 85 ? 37.569 24.807 -16.321 1.00 80.44 85 GLU A O 1
ATOM 678 N N . LYS A 1 86 ? 35.527 25.468 -16.965 1.00 84.06 86 LYS A N 1
ATOM 679 C CA . LYS A 1 86 ? 35.952 26.820 -17.363 1.00 84.06 86 LYS A CA 1
ATOM 680 C C . LYS A 1 86 ? 36.503 27.616 -16.186 1.00 84.06 86 LYS A C 1
ATOM 682 O O . LYS A 1 86 ? 37.465 28.369 -16.350 1.00 84.06 86 LYS A O 1
ATOM 687 N N . LEU A 1 87 ? 35.919 27.464 -14.998 1.00 81.88 87 LEU A N 1
ATOM 688 C CA . LEU A 1 87 ? 36.415 28.123 -13.796 1.00 81.88 87 LEU A CA 1
ATOM 689 C C . LEU A 1 87 ? 37.762 27.529 -13.372 1.00 81.88 87 LEU A C 1
ATOM 691 O O . LEU A 1 87 ? 38.677 28.282 -13.073 1.00 81.88 87 LEU A O 1
ATOM 695 N N . ARG A 1 88 ? 37.940 26.205 -13.431 1.00 83.12 88 ARG A N 1
ATOM 696 C CA . ARG A 1 88 ? 39.245 25.562 -13.223 1.00 83.12 88 ARG A CA 1
ATOM 697 C C . ARG A 1 88 ? 40.280 26.122 -14.200 1.00 83.12 88 ARG A C 1
ATOM 699 O O . ARG A 1 88 ? 41.310 26.624 -13.765 1.00 83.12 88 ARG A O 1
ATOM 706 N N . ASP A 1 89 ? 40.000 26.102 -15.496 1.00 88.12 89 ASP A N 1
ATOM 707 C CA . ASP A 1 89 ? 40.996 26.451 -16.514 1.00 88.12 89 ASP A CA 1
ATOM 708 C C . ASP A 1 89 ? 41.360 27.943 -16.500 1.00 88.12 89 ASP A C 1
ATOM 710 O O . ASP A 1 89 ? 42.494 28.306 -16.804 1.00 88.12 89 ASP A O 1
ATOM 714 N N . SER A 1 90 ? 40.431 28.818 -16.106 1.00 87.50 90 SER A N 1
ATOM 715 C CA . SER A 1 90 ? 40.670 30.266 -16.057 1.00 87.50 90 SER A CA 1
ATOM 716 C C . SER A 1 90 ? 41.160 30.776 -14.700 1.00 87.50 90 SER A C 1
ATOM 718 O O . SER A 1 90 ? 41.942 31.728 -14.651 1.00 87.50 90 SER A O 1
ATOM 720 N N . LEU A 1 91 ? 40.718 30.170 -13.594 1.00 82.75 91 LEU A N 1
ATOM 721 C CA . LEU A 1 91 ? 41.007 30.645 -12.241 1.00 82.75 91 LEU A CA 1
ATOM 722 C C . LEU A 1 91 ? 42.260 29.982 -11.658 1.00 82.75 91 LEU A C 1
ATOM 724 O O . LEU A 1 91 ? 43.029 30.657 -10.978 1.00 82.75 91 LEU A O 1
ATOM 728 N N . LEU A 1 92 ? 42.513 28.698 -11.945 1.00 84.31 92 LEU A N 1
ATOM 729 C CA . LEU A 1 92 ? 43.673 27.976 -11.405 1.00 84.31 92 LEU A CA 1
ATOM 730 C C . LEU A 1 92 ? 45.006 28.630 -11.813 1.00 84.31 92 LEU A C 1
ATOM 732 O O . LEU A 1 92 ? 45.818 28.879 -10.925 1.00 84.31 92 LEU A O 1
ATOM 736 N N . PRO A 1 93 ? 45.238 29.018 -13.085 1.00 88.25 93 PRO A N 1
ATOM 737 C CA . PRO A 1 93 ? 46.481 29.689 -13.467 1.00 88.25 93 PRO A CA 1
ATOM 738 C C . PRO A 1 93 ? 46.674 31.022 -12.744 1.00 88.25 93 PRO A C 1
ATOM 740 O O . PRO A 1 93 ? 47.791 31.341 -12.353 1.00 88.25 93 PRO A O 1
ATOM 743 N N . LYS A 1 94 ? 45.586 31.769 -12.514 1.00 85.56 94 LYS A N 1
ATOM 744 C CA . LYS A 1 94 ? 45.610 33.062 -11.813 1.00 85.56 94 LYS A CA 1
ATOM 745 C C . LYS A 1 94 ? 45.858 32.923 -10.314 1.00 85.56 94 LYS A C 1
ATOM 747 O O . LYS A 1 94 ? 46.479 33.789 -9.704 1.00 85.56 94 LYS A O 1
ATOM 752 N N . LEU A 1 95 ? 45.385 31.831 -9.715 1.00 81.69 95 LEU A N 1
ATOM 753 C CA . LEU A 1 95 ? 45.712 31.471 -8.337 1.00 81.69 95 LEU A CA 1
ATOM 754 C C . LEU A 1 95 ? 47.184 31.050 -8.220 1.00 81.69 95 LEU A C 1
ATOM 756 O O . LEU A 1 95 ? 47.870 31.485 -7.299 1.00 81.69 95 LEU A O 1
ATOM 760 N N . MET A 1 96 ? 47.686 30.262 -9.179 1.00 83.19 96 MET A N 1
ATOM 761 C CA . MET A 1 96 ? 49.076 29.787 -9.205 1.00 83.19 96 MET A CA 1
ATOM 762 C C . MET A 1 96 ? 50.086 30.897 -9.530 1.00 83.19 96 MET A C 1
ATOM 764 O O . MET A 1 96 ? 51.190 30.888 -8.992 1.00 83.19 96 MET A O 1
ATOM 768 N N . SER A 1 97 ? 49.719 31.871 -10.368 1.00 88.62 97 SER A N 1
ATOM 769 C CA . SER A 1 97 ? 50.533 33.063 -10.647 1.00 88.62 97 SER A CA 1
ATOM 770 C C . SER A 1 97 ? 50.476 34.104 -9.521 1.00 88.62 97 SER A C 1
ATOM 772 O O . SER A 1 97 ? 51.266 35.047 -9.512 1.00 88.62 97 SER A O 1
ATOM 774 N N . GLY A 1 98 ? 49.553 33.942 -8.564 1.00 80.31 98 GLY A N 1
ATOM 775 C CA . GLY A 1 98 ? 49.342 34.858 -7.443 1.00 80.31 98 GLY A CA 1
ATOM 776 C C . GLY A 1 98 ? 48.576 36.139 -7.794 1.00 80.31 98 GLY A C 1
ATOM 777 O O . GLY A 1 98 ? 48.474 37.024 -6.940 1.00 80.31 98 GLY A O 1
ATOM 778 N N . GLU A 1 99 ? 48.038 36.233 -9.015 1.00 85.94 99 GLU A N 1
ATOM 779 C CA . GLU A 1 99 ? 47.196 37.335 -9.500 1.00 85.94 99 GLU A CA 1
ATOM 780 C C . GLU A 1 99 ? 45.850 37.385 -8.756 1.00 85.94 99 GLU A C 1
ATOM 782 O O . GLU A 1 99 ? 45.328 38.459 -8.461 1.00 85.94 99 GLU A O 1
ATOM 787 N N . VAL A 1 100 ? 45.318 36.219 -8.379 1.00 82.00 100 VAL A N 1
ATOM 788 C CA . VAL A 1 100 ? 44.143 36.080 -7.511 1.00 82.00 100 VAL A CA 1
ATOM 789 C C . VAL A 1 100 ? 44.576 35.444 -6.190 1.00 82.00 100 VAL A C 1
ATOM 791 O O . VAL A 1 100 ? 45.307 34.457 -6.174 1.00 82.00 100 VAL A O 1
ATOM 794 N N . ARG A 1 101 ? 44.115 35.991 -5.058 1.00 79.88 101 ARG A N 1
ATOM 795 C CA . ARG A 1 101 ? 44.414 35.475 -3.711 1.00 79.88 101 ARG A CA 1
ATOM 796 C C . ARG A 1 101 ? 43.124 35.195 -2.951 1.00 79.88 101 ARG A C 1
ATOM 798 O O . ARG A 1 101 ? 42.295 36.087 -2.796 1.00 79.88 101 ARG A O 1
ATOM 805 N N . VAL A 1 102 ? 42.972 33.971 -2.451 1.00 75.19 102 VAL A N 1
ATOM 806 C CA . VAL A 1 102 ? 41.810 33.570 -1.646 1.00 75.19 102 VAL A CA 1
ATOM 807 C C . VAL A 1 102 ? 42.107 33.844 -0.175 1.00 75.19 102 VAL A C 1
ATOM 809 O O . VAL A 1 102 ? 43.083 33.332 0.371 1.00 75.19 102 VAL A O 1
ATOM 812 N N . LYS A 1 103 ? 41.270 34.657 0.477 1.00 76.50 103 LYS A N 1
ATOM 813 C CA . LYS A 1 103 ? 41.290 34.822 1.935 1.00 76.50 103 LYS A CA 1
ATOM 814 C C . LYS A 1 103 ? 40.423 33.727 2.549 1.00 76.50 103 LYS A C 1
ATOM 816 O O . LYS A 1 103 ? 39.229 33.673 2.274 1.00 76.50 103 LYS A O 1
ATOM 821 N N . LEU A 1 104 ? 41.019 32.850 3.349 1.00 60.22 104 LEU A N 1
ATOM 822 C CA . LEU A 1 104 ? 40.272 31.853 4.110 1.00 60.22 104 LEU A CA 1
ATOM 823 C C . LEU A 1 104 ? 39.822 32.489 5.430 1.00 60.22 104 LEU A C 1
ATOM 825 O O . LEU A 1 104 ? 40.627 32.656 6.343 1.00 60.22 104 LEU A O 1
ATOM 829 N N . GLU A 1 105 ? 38.547 32.859 5.525 1.00 63.88 105 GLU A N 1
ATOM 830 C CA . GLU A 1 105 ? 37.920 33.217 6.801 1.00 63.88 105 GLU A CA 1
ATOM 831 C C . GLU A 1 105 ? 37.658 31.918 7.574 1.00 63.88 105 GLU A C 1
ATOM 833 O O . GLU A 1 105 ? 36.786 31.125 7.212 1.00 63.88 105 GLU A O 1
ATOM 838 N N . GLN A 1 106 ? 38.451 31.658 8.617 1.00 58.78 106 GLN A N 1
ATOM 839 C CA . GLN A 1 106 ? 38.227 30.518 9.503 1.00 58.78 106 GLN A CA 1
ATOM 840 C C . GLN A 1 106 ? 36.950 30.769 10.306 1.00 58.78 106 GLN A C 1
ATOM 842 O O . GLN A 1 106 ? 36.942 31.553 11.255 1.00 58.78 106 GLN A O 1
ATOM 847 N N . GLN A 1 107 ? 35.859 30.100 9.933 1.00 57.22 107 GLN A N 1
ATOM 848 C CA . GLN A 1 107 ? 34.667 30.065 10.772 1.00 57.22 107 GLN A CA 1
ATOM 849 C C . GLN A 1 107 ? 35.046 29.382 12.087 1.00 57.22 107 GLN A C 1
ATOM 851 O O . GLN A 1 107 ? 35.412 28.206 12.102 1.00 57.22 107 GLN A O 1
ATOM 856 N N . LYS A 1 108 ? 35.014 30.138 13.192 1.00 55.50 108 LYS A N 1
ATOM 857 C CA . LYS A 1 108 ? 35.203 29.581 14.533 1.00 55.50 108 LYS A CA 1
ATOM 858 C C . LYS A 1 108 ? 34.172 28.470 14.727 1.00 55.50 108 LYS A C 1
ATOM 860 O O . LYS A 1 108 ? 32.975 28.745 14.709 1.00 55.50 108 LYS A O 1
ATOM 865 N N . ALA A 1 109 ? 34.646 27.238 14.903 1.00 54.78 109 ALA A N 1
ATOM 866 C CA . ALA A 1 109 ? 33.823 26.135 15.370 1.00 54.78 109 ALA A CA 1
ATOM 867 C C . ALA A 1 109 ? 33.230 26.542 16.728 1.00 54.78 109 ALA A C 1
ATOM 869 O O . ALA A 1 109 ? 33.971 26.742 17.692 1.00 54.78 109 ALA A O 1
ATOM 870 N N . GLY A 1 110 ? 31.920 26.782 16.760 1.00 57.56 110 GLY A N 1
ATOM 871 C CA . GLY A 1 110 ? 31.195 27.140 17.974 1.00 57.56 110 GLY A CA 1
ATOM 872 C C . GLY A 1 110 ? 30.994 25.913 18.857 1.00 57.56 110 GLY A C 1
ATOM 873 O O . GLY A 1 110 ? 30.487 24.899 18.377 1.00 57.56 110 GLY A O 1
ATOM 874 N N . THR A 1 111 ? 31.423 26.033 20.114 1.00 47.97 111 THR A N 1
ATOM 875 C CA . THR A 1 111 ? 31.003 25.216 21.263 1.00 47.97 111 THR A CA 1
ATOM 876 C C . THR A 1 111 ? 29.576 25.565 21.666 1.00 47.97 111 THR A C 1
ATOM 878 O O . THR A 1 111 ? 29.240 26.770 21.594 1.00 47.97 111 THR A O 1
#

pLDDT: mean 80.46, std 17.0, range [43.69, 98.12]

Foldseek 3Di:
DDPDDDDPVNVVVVVQVVVVVVVDDDDDDQCQPCPHPNHQDVHPPDPDSVVVVVVVVVVVVVVVVVVVPDDDPPPVVVVVVVVVVVCCVPVVVCVVVVVDDDDDDPDPPDD

Sequence (111 aa):
MSMKKITESAIEQYAIDLLEKQGYQYFYAPDIAPDSETPERSSFEDVLLVERLKKAVGRITQNKAKTIDAKDDQGLNNNQISTLEKLRDSLLPKLMSGEVRVKLEQQKAGT

Radius of gyration: 29.23 Å; Cα contacts (8 Å, |Δi|>4): 42; chains: 1; bounding box: 74×55×51 Å

Solvent-accessible surface area (backbone atoms only — not comparable to full-atom values): 6991 Å² total; per-residue (Å²): 132,85,78,81,77,85,47,70,70,59,52,50,52,51,51,50,56,58,39,43,76,73,71,47,84,88,75,66,65,69,59,31,26,55,88,33,97,56,50,63,33,89,43,92,83,57,88,67,49,60,70,60,50,53,52,51,51,49,52,55,52,48,50,54,50,58,76,51,71,80,86,50,85,80,48,52,59,54,51,49,51,53,49,50,50,52,46,47,70,62,45,49,58,34,46,74,71,58,79,43,81,87,82,83,79,79,77,76,83,79,130